Protein AF-A0A7V9IVX7-F1 (afdb_monomer)

Radius of gyration: 12.71 Å; Cα contacts (8 Å, |Δi|>4): 53; chains: 1; bounding box: 30×17×33 Å

Solvent-accessible surface area (backbone atoms only — not comparable to full-atom values): 3610 Å² total; per-residue (Å²): 134,88,76,93,83,70,86,53,43,67,53,97,56,44,65,59,40,55,75,63,53,32,46,66,43,88,49,98,65,23,49,40,72,76,36,56,96,36,66,68,62,51,53,51,39,42,75,76,67,67,74,88,81,93,131

pLDDT: mean 84.05, std 12.71, range [40.56, 95.19]

Sequence (55 aa):
MASATDTLRRTPLFERHREAGARLVPFAGWEMPVQYEGIGPEHRTVRGAAGVFDV

Structure (mmCIF, N/CA/C/O backbone):
data_AF-A0A7V9IVX7-F1
#
_entry.id   AF-A0A7V9IVX7-F1
#
loop_
_atom_site.group_PDB
_atom_site.id
_atom_site.type_symbol
_atom_site.label_atom_id
_atom_site.label_alt_id
_atom_site.label_comp_id
_atom_site.label_asym_id
_atom_site.label_entity_id
_atom_site.label_seq_id
_atom_site.pdbx_PDB_ins_code
_atom_site.Cartn_x
_atom_site.Cartn_y
_atom_site.Cartn_z
_atom_site.occupancy
_atom_site.B_iso_or_equiv
_atom_site.auth_seq_id
_atom_site.auth_comp_id
_atom_site.auth_asym_id
_atom_site.auth_atom_id
_atom_site.pdbx_PDB_model_num
ATOM 1 N N . MET A 1 1 ? 24.204 6.846 -8.429 1.00 40.56 1 MET A N 1
ATOM 2 C CA . MET A 1 1 ? 23.125 7.752 -8.875 1.00 40.56 1 MET A CA 1
ATOM 3 C C . MET A 1 1 ? 22.501 7.110 -10.109 1.00 40.56 1 MET A C 1
ATOM 5 O O . MET A 1 1 ? 23.067 7.244 -11.184 1.00 40.56 1 MET A O 1
ATOM 9 N N . ALA A 1 2 ? 21.468 6.275 -9.948 1.00 44.09 2 ALA A N 1
ATOM 10 C CA . ALA A 1 2 ? 20.883 5.541 -11.075 1.00 44.09 2 ALA A CA 1
ATOM 11 C C . ALA A 1 2 ? 20.089 6.508 -11.966 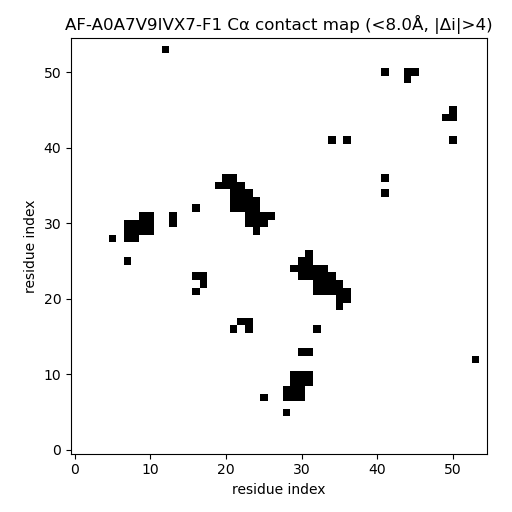1.00 44.09 2 ALA A C 1
ATOM 13 O O . ALA A 1 2 ? 19.222 7.232 -11.482 1.00 44.09 2 ALA A O 1
ATOM 14 N N . SER A 1 3 ? 20.478 6.549 -13.239 1.00 41.38 3 SER A N 1
ATOM 15 C CA . SER A 1 3 ? 19.986 7.455 -14.273 1.00 41.38 3 SER A CA 1
ATOM 16 C C . SER A 1 3 ? 18.565 7.089 -14.706 1.00 41.38 3 SER A C 1
ATOM 18 O O . SER A 1 3 ? 18.245 5.920 -14.910 1.00 41.38 3 SER A O 1
ATOM 20 N N . ALA A 1 4 ? 17.726 8.109 -14.850 1.00 63.19 4 ALA A N 1
ATOM 21 C CA . ALA A 1 4 ? 16.329 8.026 -15.238 1.00 63.19 4 ALA A CA 1
ATOM 22 C C . ALA A 1 4 ? 16.179 7.794 -16.751 1.00 63.19 4 ALA A C 1
ATOM 24 O O . ALA A 1 4 ? 16.218 8.763 -17.502 1.00 63.19 4 ALA A O 1
ATOM 25 N N . THR A 1 5 ? 16.036 6.542 -17.209 1.00 50.75 5 THR A N 1
ATOM 26 C CA . THR A 1 5 ? 15.412 6.169 -18.510 1.00 50.75 5 THR A CA 1
ATOM 27 C C . THR A 1 5 ? 15.284 4.647 -18.689 1.00 50.75 5 THR A C 1
ATOM 29 O O . THR A 1 5 ? 15.512 4.122 -19.771 1.00 50.75 5 THR A O 1
ATOM 32 N N . ASP A 1 6 ? 14.905 3.910 -17.645 1.00 61.56 6 ASP A N 1
ATOM 33 C CA . ASP A 1 6 ? 14.381 2.553 -17.839 1.00 61.56 6 ASP A CA 1
ATOM 34 C C . ASP A 1 6 ? 12.885 2.613 -17.544 1.00 61.56 6 ASP A C 1
ATOM 36 O O . ASP A 1 6 ? 12.481 3.155 -16.511 1.00 61.56 6 ASP A O 1
ATOM 40 N N . THR A 1 7 ? 12.053 2.185 -18.494 1.00 74.19 7 THR A N 1
ATOM 41 C CA . THR A 1 7 ? 10.597 2.270 -18.332 1.00 74.19 7 THR A CA 1
ATOM 42 C C . THR A 1 7 ? 10.225 1.266 -17.254 1.00 74.19 7 THR A C 1
ATOM 44 O O . THR A 1 7 ? 10.153 0.068 -17.522 1.00 74.19 7 THR A O 1
ATOM 47 N N . LEU A 1 8 ? 10.070 1.748 -16.017 1.00 81.50 8 LEU A N 1
ATOM 48 C CA . LEU A 1 8 ? 9.747 0.901 -14.878 1.00 81.50 8 LEU A CA 1
ATOM 49 C C . LEU A 1 8 ? 8.493 0.105 -15.210 1.00 81.50 8 LEU A C 1
ATOM 51 O O . LEU A 1 8 ? 7.484 0.647 -15.670 1.00 81.50 8 LEU A O 1
ATOM 55 N N . ARG A 1 9 ? 8.575 -1.204 -14.993 1.00 83.12 9 ARG A N 1
ATOM 56 C CA . ARG A 1 9 ? 7.439 -2.088 -15.210 1.00 83.12 9 ARG A CA 1
ATOM 57 C C . ARG A 1 9 ? 6.352 -1.736 -14.197 1.00 83.12 9 ARG A C 1
ATOM 59 O O . ARG A 1 9 ? 6.635 -1.476 -13.030 1.00 83.12 9 ARG A O 1
ATOM 66 N N . ARG A 1 10 ? 5.104 -1.694 -14.652 1.00 86.00 10 ARG A N 1
ATOM 67 C CA . ARG A 1 10 ? 3.945 -1.345 -13.825 1.00 86.00 10 ARG A CA 1
ATOM 68 C C . ARG A 1 10 ? 3.119 -2.585 -13.557 1.00 86.00 10 ARG A C 1
ATOM 70 O O . ARG A 1 10 ? 2.924 -3.399 -14.460 1.00 86.00 10 ARG A O 1
ATOM 77 N N . THR A 1 11 ? 2.629 -2.721 -12.333 1.00 85.75 11 THR A N 1
ATOM 78 C CA . THR A 1 11 ? 1.701 -3.799 -11.994 1.00 85.75 11 THR A CA 1
ATOM 79 C C . THR A 1 11 ? 0.314 -3.500 -12.580 1.00 85.75 11 THR A C 1
ATOM 81 O O . THR A 1 11 ? -0.015 -2.337 -12.834 1.00 85.75 11 THR A O 1
ATOM 84 N N . PRO A 1 12 ? -0.551 -4.511 -12.779 1.00 87.81 12 PRO A N 1
ATOM 85 C CA . PRO A 1 12 ? -1.942 -4.283 -13.180 1.00 87.81 12 PRO A CA 1
ATOM 86 C C . PRO A 1 12 ? -2.731 -3.398 -12.200 1.00 87.81 12 PRO A C 1
ATOM 88 O O . PRO A 1 12 ? -3.750 -2.820 -12.573 1.00 87.81 12 PRO A O 1
ATOM 91 N N . LEU A 1 13 ? -2.269 -3.286 -10.950 1.00 88.75 13 LEU A N 1
ATOM 92 C CA . LEU A 1 13 ? -2.875 -2.463 -9.902 1.00 88.75 13 LEU A CA 1
ATOM 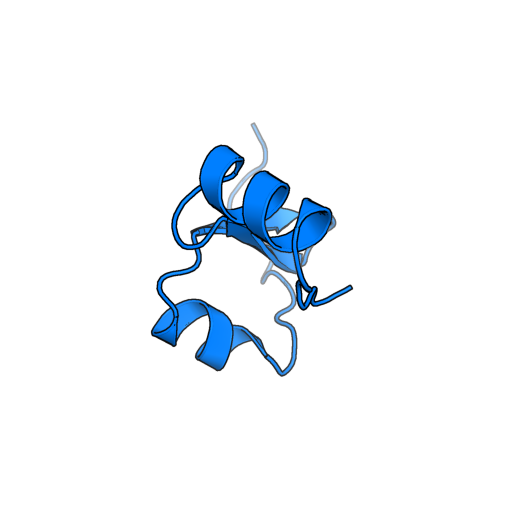93 C C . LEU A 1 13 ? -2.288 -1.045 -9.831 1.00 88.75 13 LEU A C 1
ATOM 95 O O . LEU A 1 13 ? -2.722 -0.259 -8.994 1.00 88.75 13 LEU A O 1
ATOM 99 N N . PHE A 1 14 ? -1.365 -0.684 -10.727 1.00 88.38 14 PHE A N 1
ATOM 100 C CA . PHE A 1 14 ? -0.699 0.618 -10.748 1.00 88.38 14 PHE A CA 1
ATOM 101 C C . PHE A 1 14 ? -1.664 1.811 -10.668 1.00 88.38 14 PHE A C 1
ATOM 103 O O . PHE A 1 14 ? -1.474 2.705 -9.845 1.00 88.38 14 PHE A O 1
ATOM 110 N N . GLU A 1 15 ? -2.721 1.818 -11.485 1.00 88.62 15 GLU A N 1
ATOM 111 C CA . GLU A 1 15 ? -3.699 2.914 -11.474 1.00 88.62 15 GLU A CA 1
ATOM 112 C C . GLU A 1 15 ? -4.451 2.995 -10.143 1.00 88.62 15 GLU A C 1
ATOM 114 O O . GLU A 1 15 ? -4.641 4.088 -9.619 1.00 88.62 15 GLU A O 1
ATOM 119 N N . ARG A 1 16 ? -4.783 1.850 -9.528 1.00 90.75 16 ARG A N 1
ATOM 120 C CA . ARG A 1 16 ? -5.427 1.829 -8.204 1.00 90.75 16 ARG A CA 1
ATOM 121 C C . ARG A 1 16 ? -4.508 2.377 -7.124 1.00 90.75 16 ARG A C 1
ATOM 123 O O . ARG A 1 16 ? -4.966 3.109 -6.256 1.00 90.75 16 ARG A O 1
ATOM 130 N N . HIS A 1 17 ? -3.218 2.055 -7.188 1.00 90.75 17 HIS A N 1
ATOM 131 C CA . HIS A 1 17 ? -2.225 2.602 -6.264 1.00 90.75 17 HIS A CA 1
ATOM 132 C C . HIS A 1 17 ? -2.109 4.117 -6.422 1.00 90.75 17 HIS A C 1
ATOM 134 O O . HIS A 1 17 ? -2.098 4.843 -5.432 1.00 90.75 17 HIS A O 1
ATOM 140 N N . ARG A 1 18 ? -2.097 4.607 -7.666 1.00 88.56 18 ARG A N 1
ATOM 141 C CA . ARG A 1 18 ? -2.056 6.040 -7.975 1.00 88.56 18 ARG A CA 1
ATOM 142 C C . ARG A 1 18 ? -3.296 6.776 -7.462 1.00 88.56 18 ARG A C 1
ATOM 144 O O . ARG A 1 18 ? -3.160 7.826 -6.840 1.00 88.56 18 ARG A O 1
ATOM 151 N N . GLU A 1 19 ? -4.483 6.219 -7.685 1.00 90.25 19 GLU A N 1
ATOM 152 C CA . GLU A 1 19 ? -5.756 6.760 -7.190 1.00 90.25 19 GLU A CA 1
ATOM 153 C C . GLU A 1 19 ? -5.848 6.728 -5.659 1.00 90.25 19 GLU A C 1
ATOM 155 O O . GLU A 1 19 ? -6.347 7.674 -5.054 1.00 90.25 19 GLU A O 1
ATOM 160 N N . ALA A 1 20 ? -5.308 5.685 -5.022 1.00 87.94 20 ALA A N 1
ATOM 161 C CA . ALA A 1 20 ? -5.233 5.553 -3.568 1.00 87.94 20 ALA A CA 1
ATOM 162 C C . ALA A 1 20 ? -4.166 6.457 -2.915 1.00 87.94 20 ALA A C 1
ATOM 164 O O . ALA A 1 20 ? -3.964 6.388 -1.704 1.00 87.94 20 ALA A O 1
ATOM 165 N N . GLY A 1 21 ? -3.464 7.293 -3.690 1.00 88.12 21 GLY A N 1
ATOM 166 C CA . GLY A 1 21 ? -2.440 8.204 -3.177 1.00 88.12 21 GLY A CA 1
ATOM 167 C C . GLY A 1 21 ? -1.135 7.513 -2.777 1.00 88.12 21 GLY A C 1
ATOM 168 O O . GLY A 1 21 ? -0.376 8.055 -1.972 1.00 88.12 21 GLY A O 1
ATOM 169 N N . ALA A 1 22 ? -0.857 6.327 -3.323 1.00 90.38 22 ALA A N 1
ATOM 170 C CA . ALA A 1 22 ? 0.360 5.595 -3.019 1.00 90.38 22 ALA A CA 1
ATOM 171 C C . ALA A 1 22 ? 1.608 6.363 -3.461 1.00 90.38 22 ALA A C 1
ATOM 173 O O . ALA A 1 22 ? 1.716 6.871 -4.582 1.00 90.38 22 ALA A O 1
ATOM 174 N N . ARG A 1 23 ? 2.621 6.354 -2.602 1.00 88.75 23 ARG A N 1
ATOM 175 C CA . ARG A 1 23 ? 3.969 6.775 -2.949 1.00 88.75 23 ARG A CA 1
ATOM 176 C C . ARG A 1 23 ? 4.644 5.661 -3.739 1.00 88.75 23 ARG A C 1
ATOM 178 O O . ARG A 1 23 ? 5.124 4.683 -3.169 1.00 88.75 23 ARG A O 1
ATOM 185 N N . LEU A 1 24 ? 4.682 5.830 -5.051 1.00 88.81 24 LEU A N 1
ATOM 186 C CA . LEU A 1 24 ? 5.326 4.905 -5.974 1.00 88.81 24 LEU A CA 1
ATOM 187 C C . LEU A 1 24 ? 6.834 5.173 -6.028 1.00 88.81 24 LEU A C 1
ATOM 189 O O . LEU A 1 24 ? 7.267 6.326 -6.102 1.00 88.81 24 LEU A O 1
ATOM 193 N N . VAL A 1 25 ? 7.638 4.114 -5.968 1.00 88.06 25 VAL A N 1
ATOM 194 C CA . VAL A 1 25 ? 9.102 4.200 -6.029 1.00 88.06 25 VAL A CA 1
ATOM 195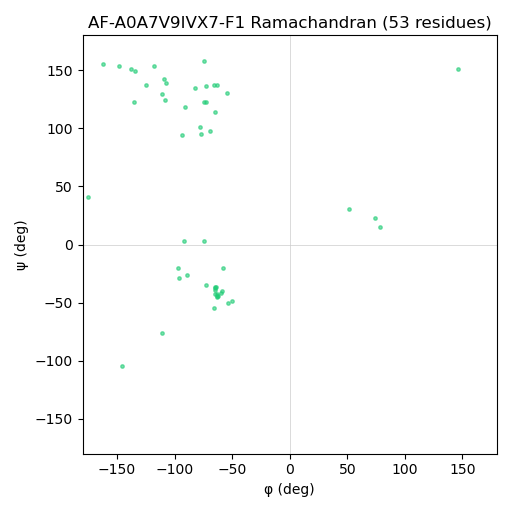 C C . VAL A 1 25 ? 9.674 3.145 -6.978 1.00 88.06 25 VAL A C 1
ATOM 197 O O . VAL A 1 25 ? 9.106 2.057 -7.103 1.00 88.06 25 VAL A O 1
ATOM 200 N N . PRO A 1 26 ? 10.813 3.433 -7.633 1.00 89.19 26 PRO A N 1
ATOM 201 C CA . PRO A 1 26 ? 11.539 2.430 -8.398 1.00 89.19 26 PRO A CA 1
ATOM 202 C C . PRO A 1 26 ? 12.081 1.342 -7.466 1.00 89.19 26 PRO A C 1
ATOM 204 O O . PRO A 1 26 ? 12.978 1.595 -6.660 1.00 89.19 26 PRO A O 1
ATOM 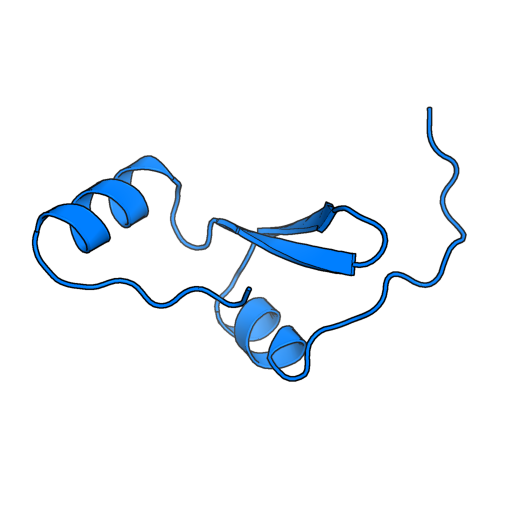207 N N . PHE A 1 27 ? 11.576 0.118 -7.607 1.00 84.44 27 PHE A N 1
ATOM 208 C CA . PHE A 1 27 ? 12.043 -1.055 -6.874 1.00 84.44 27 PHE A CA 1
ATOM 209 C C . PHE A 1 27 ? 12.197 -2.248 -7.821 1.00 84.44 27 PHE A C 1
ATOM 211 O O . PHE A 1 27 ? 11.254 -2.627 -8.503 1.00 84.44 27 PHE A O 1
ATOM 218 N N . ALA A 1 28 ? 13.397 -2.836 -7.895 1.00 84.81 28 ALA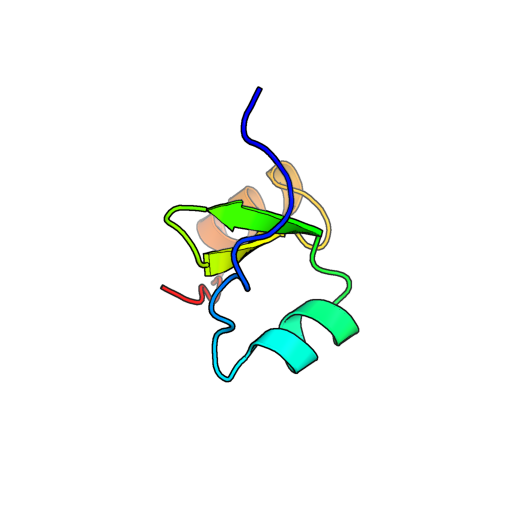 A N 1
ATOM 219 C CA . ALA A 1 28 ? 13.696 -3.995 -8.753 1.00 84.81 28 ALA A CA 1
ATOM 220 C C . ALA A 1 28 ? 13.282 -3.841 -10.243 1.00 84.81 28 ALA A C 1
ATOM 222 O O . ALA A 1 28 ? 12.950 -4.817 -10.920 1.00 84.81 28 ALA A O 1
ATOM 223 N N . GLY A 1 29 ? 13.293 -2.610 -10.771 1.00 85.88 29 GLY A N 1
ATOM 224 C CA . GLY A 1 29 ? 12.842 -2.309 -12.138 1.00 85.88 29 GLY A CA 1
ATOM 225 C C . GLY A 1 29 ? 11.316 -2.244 -12.304 1.00 85.88 29 GLY A C 1
ATOM 226 O O . GLY A 1 29 ? 10.828 -2.290 -13.434 1.00 85.88 29 GLY A O 1
ATOM 227 N N . TRP A 1 30 ? 10.577 -2.149 -11.198 1.00 86.31 30 TRP A N 1
ATOM 228 C CA . TRP A 1 30 ? 9.134 -1.933 -11.138 1.00 86.31 30 TRP A CA 1
ATOM 229 C C . TRP A 1 30 ? 8.794 -0.625 -10.423 1.00 86.31 30 TRP A C 1
ATOM 231 O O . TRP A 1 30 ? 9.555 -0.137 -9.586 1.00 86.31 30 TRP A O 1
ATOM 241 N N . GLU A 1 31 ? 7.641 -0.062 -10.757 1.00 87.94 31 GLU A N 1
ATOM 242 C CA . GLU A 1 31 ? 7.054 1.094 -10.087 1.00 87.94 31 GLU A CA 1
ATOM 243 C C . GLU A 1 31 ? 6.086 0.589 -9.005 1.00 87.94 31 GLU A C 1
ATOM 245 O O . GLU A 1 31 ? 4.938 0.257 -9.296 1.00 87.94 31 GLU A O 1
ATOM 250 N N . MET A 1 32 ? 6.585 0.463 -7.769 1.00 89.25 32 MET A N 1
ATOM 251 C CA . MET A 1 32 ? 5.888 -0.209 -6.660 1.00 89.25 32 MET A CA 1
ATOM 252 C C . MET A 1 32 ? 5.410 0.786 -5.593 1.00 89.25 32 MET A C 1
ATOM 254 O O . MET A 1 32 ? 6.144 1.728 -5.276 1.00 89.25 32 MET A O 1
ATOM 258 N N . PRO A 1 33 ? 4.222 0.584 -4.991 1.00 88.88 33 PRO A N 1
ATOM 259 C CA . PRO A 1 33 ? 3.736 1.418 -3.893 1.00 88.88 33 PRO A CA 1
ATOM 260 C C . PRO A 1 33 ? 4.479 1.088 -2.587 1.00 88.88 33 PRO A C 1
ATOM 262 O O . PRO A 1 33 ? 4.462 -0.053 -2.133 1.00 88.88 33 PRO A O 1
ATOM 265 N N . VAL A 1 34 ? 5.129 2.077 -1.962 1.00 87.44 34 VAL A N 1
ATOM 266 C CA . VAL A 1 34 ? 5.862 1.879 -0.689 1.00 87.44 34 VAL A CA 1
ATOM 267 C C . VAL A 1 34 ? 5.044 2.253 0.549 1.00 87.44 34 VAL A C 1
ATOM 269 O O . VAL A 1 34 ? 5.277 1.717 1.626 1.00 87.44 34 VAL A O 1
ATOM 272 N N . GLN A 1 35 ? 4.118 3.200 0.409 1.00 87.25 35 GLN A N 1
ATOM 273 C CA . GLN A 1 35 ? 3.205 3.647 1.463 1.00 87.25 35 GLN A CA 1
ATOM 274 C C . GLN A 1 35 ? 2.031 4.395 0.828 1.00 87.25 35 GLN A C 1
ATOM 276 O O . GLN A 1 35 ? 2.200 4.989 -0.238 1.00 87.25 35 GLN A O 1
ATOM 281 N N . TYR A 1 36 ? 0.892 4.433 1.506 1.00 88.62 36 TYR A N 1
ATOM 282 C CA . TYR A 1 36 ? -0.297 5.203 1.139 1.00 88.62 36 TYR A CA 1
ATOM 283 C C . TYR A 1 36 ? -0.491 6.341 2.147 1.00 88.62 36 TYR A C 1
ATOM 285 O O . TYR A 1 36 ? -0.109 7.480 1.890 1.00 88.62 36 TYR A O 1
ATOM 293 N N . GLU A 1 37 ? -0.985 6.017 3.343 1.00 84.50 37 GLU A N 1
ATOM 294 C CA . GLU A 1 37 ? -1.185 6.975 4.438 1.00 84.50 37 GLU A CA 1
ATOM 295 C C . GLU A 1 37 ? 0.059 7.092 5.328 1.00 84.50 37 GLU A C 1
ATOM 297 O O . GLU A 1 37 ? 0.301 8.127 5.953 1.00 84.50 37 GLU A O 1
ATOM 302 N N . GLY A 1 38 ? 0.879 6.039 5.379 1.00 87.75 38 GLY A N 1
ATOM 303 C CA . GLY A 1 38 ? 2.134 6.025 6.113 1.00 87.75 38 GLY A CA 1
ATOM 304 C C . GLY A 1 38 ? 2.456 4.658 6.707 1.00 87.75 38 GLY A C 1
ATOM 305 O O . GLY A 1 38 ? 1.584 3.908 7.141 1.00 87.75 38 GLY A O 1
ATOM 306 N N . ILE A 1 39 ? 3.756 4.390 6.838 1.00 87.19 39 ILE A N 1
ATOM 307 C CA . ILE A 1 39 ? 4.284 3.097 7.302 1.00 87.19 39 ILE A CA 1
ATOM 308 C C . ILE A 1 39 ? 3.765 2.731 8.704 1.00 87.19 39 ILE A C 1
ATOM 310 O O . ILE A 1 39 ? 3.430 1.581 8.975 1.00 87.19 39 ILE A O 1
ATOM 314 N N . GLY A 1 40 ? 3.680 3.707 9.615 1.00 90.12 40 GLY A N 1
ATOM 315 C CA . GLY A 1 40 ? 3.213 3.489 10.989 1.00 90.12 40 GLY A CA 1
ATOM 316 C C . GLY A 1 40 ? 1.732 3.086 11.078 1.00 90.12 40 GLY A C 1
ATOM 317 O O . GLY A 1 40 ? 1.434 2.060 11.696 1.00 90.12 40 GLY A O 1
ATOM 318 N N . PRO A 1 41 ? 0.804 3.877 10.502 1.00 88.81 41 PRO A N 1
ATOM 319 C CA . PRO A 1 41 ? -0.605 3.507 10.375 1.00 88.81 41 PRO A CA 1
ATOM 320 C C . PRO A 1 41 ? -0.815 2.150 9.700 1.00 88.81 41 PRO A C 1
ATOM 322 O O . PRO A 1 41 ? -1.468 1.292 10.286 1.00 88.81 41 PRO A O 1
ATOM 325 N N . GLU A 1 42 ? -0.189 1.912 8.546 1.00 89.75 42 GLU A N 1
ATOM 326 C CA . GLU A 1 42 ? -0.339 0.661 7.790 1.00 89.75 42 GLU A CA 1
ATOM 327 C C . GLU A 1 42 ? 0.152 -0.552 8.588 1.00 89.75 42 GLU A C 1
ATOM 329 O O . GLU A 1 42 ? -0.555 -1.555 8.691 1.00 89.75 42 GLU A O 1
ATOM 334 N N . HIS A 1 43 ? 1.310 -0.443 9.252 1.00 91.88 43 HIS A N 1
ATOM 335 C CA . HIS A 1 43 ? 1.810 -1.503 10.127 1.00 91.88 43 HIS A CA 1
ATOM 336 C C . HIS A 1 43 ? 0.837 -1.803 11.277 1.00 91.88 43 HIS A C 1
ATOM 338 O O . HIS A 1 43 ? 0.603 -2.970 11.593 1.00 91.88 43 HIS A O 1
ATOM 344 N N . ARG A 1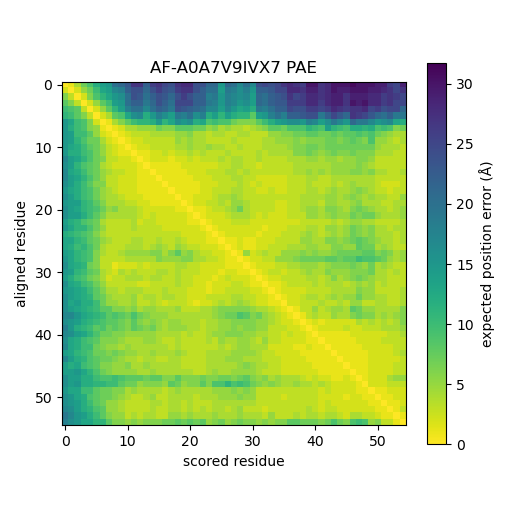 44 ? 0.243 -0.777 11.904 1.00 94.06 44 ARG A N 1
ATOM 345 C CA . ARG A 1 44 ? -0.763 -0.987 12.961 1.00 94.06 44 ARG A CA 1
ATOM 346 C C . ARG A 1 44 ? -2.018 -1.669 12.421 1.00 94.06 44 ARG A C 1
ATOM 348 O O . ARG A 1 44 ? -2.510 -2.588 13.069 1.00 94.06 44 ARG A O 1
ATOM 355 N N . THR A 1 45 ? -2.499 -1.269 11.246 1.00 93.44 45 THR A N 1
ATOM 356 C CA . THR A 1 45 ? -3.679 -1.868 10.605 1.00 93.44 45 THR A CA 1
ATOM 357 C C . THR A 1 45 ? -3.450 -3.339 10.273 1.00 93.44 45 THR A C 1
ATOM 359 O O . THR A 1 45 ? -4.283 -4.174 10.609 1.00 93.44 45 THR A O 1
ATOM 362 N N . VAL A 1 46 ? -2.290 -3.692 9.714 1.00 93.31 46 VAL A N 1
ATOM 363 C CA . VAL A 1 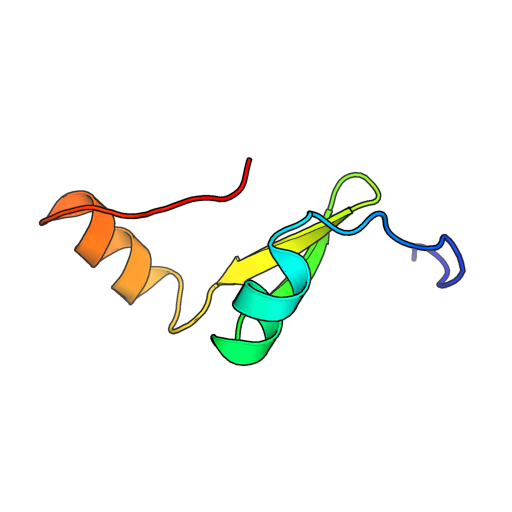46 ? -1.936 -5.091 9.409 1.00 93.31 46 VAL A CA 1
ATOM 364 C C . VAL A 1 46 ? -1.822 -5.930 10.684 1.00 93.31 46 VAL A C 1
ATOM 366 O O . VAL A 1 46 ? -2.205 -7.094 10.696 1.00 93.31 46 VAL A O 1
ATOM 369 N N . ARG A 1 47 ? -1.308 -5.345 11.773 1.00 94.19 47 ARG A N 1
ATOM 370 C CA . ARG A 1 47 ? -1.174 -6.023 13.073 1.00 94.19 47 ARG A CA 1
ATOM 371 C C . ARG A 1 47 ? -2.507 -6.222 13.792 1.00 94.19 47 ARG A C 1
ATOM 373 O O . ARG A 1 47 ? -2.642 -7.202 14.516 1.00 94.19 47 ARG A O 1
ATOM 380 N N . GLY A 1 48 ? -3.433 -5.273 13.660 1.00 95.19 48 GLY A N 1
ATOM 381 C CA . GLY A 1 48 ? -4.713 -5.276 14.375 1.00 95.19 48 GLY A CA 1
ATOM 382 C C . GLY A 1 48 ? -5.890 -5.836 13.576 1.00 95.19 48 GLY A C 1
ATOM 383 O O . GLY A 1 48 ? -6.898 -6.204 14.171 1.00 95.19 48 GLY A O 1
ATOM 384 N N . ALA A 1 49 ? -5.779 -5.885 12.250 1.00 94.75 49 ALA A N 1
ATOM 385 C CA . ALA A 1 49 ? -6.844 -6.300 11.348 1.00 94.75 49 ALA A CA 1
ATOM 386 C C . ALA A 1 49 ? -6.263 -7.037 10.128 1.00 94.75 49 ALA A C 1
ATOM 388 O O . ALA A 1 49 ? -5.867 -8.194 10.238 1.00 94.75 49 ALA A O 1
ATOM 389 N N . ALA A 1 50 ? -6.219 -6.384 8.967 1.00 91.12 50 ALA A N 1
ATOM 390 C CA . ALA A 1 50 ? -5.745 -6.954 7.712 1.00 91.12 50 ALA A CA 1
ATOM 391 C C . ALA A 1 50 ? -5.088 -5.872 6.846 1.00 91.12 50 ALA A C 1
ATOM 393 O O . ALA A 1 50 ? -5.432 -4.695 6.945 1.00 91.12 50 ALA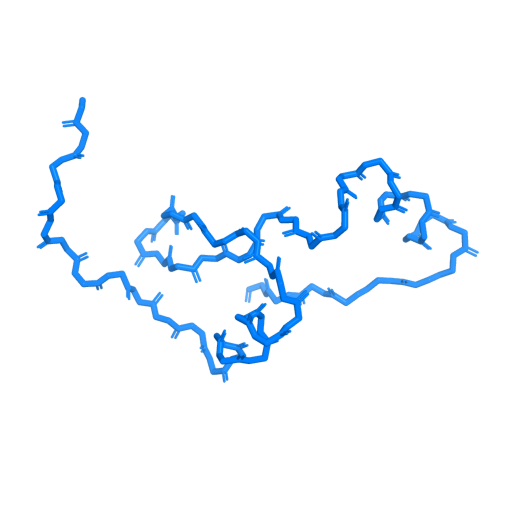 A O 1
ATOM 394 N N . GLY A 1 51 ? -4.169 -6.276 5.973 1.00 90.00 51 GLY A N 1
ATOM 395 C CA . GLY A 1 51 ? -3.608 -5.415 4.934 1.00 90.00 51 GLY A CA 1
ATOM 396 C C . GLY A 1 51 ? -3.491 -6.161 3.612 1.00 90.00 51 GLY A C 1
ATOM 397 O O . GLY A 1 51 ? -3.339 -7.382 3.595 1.00 90.00 51 GLY A O 1
ATOM 398 N N . VAL A 1 52 ? -3.589 -5.416 2.514 1.00 87.88 52 VAL A N 1
ATOM 399 C CA . VAL A 1 52 ? -3.471 -5.931 1.147 1.00 87.88 52 VAL A CA 1
ATOM 400 C C . VAL A 1 52 ? -2.177 -5.396 0.550 1.00 87.88 52 VAL A C 1
ATOM 402 O O . VAL A 1 52 ? -1.929 -4.193 0.596 1.00 87.88 52 VAL A O 1
ATOM 405 N N . PHE A 1 53 ? -1.368 -6.293 -0.008 1.00 86.62 53 PHE A N 1
ATOM 406 C CA . PHE A 1 53 ? -0.084 -5.974 -0.623 1.00 86.62 53 PHE A CA 1
ATOM 407 C C . PHE A 1 53 ? -0.066 -6.491 -2.061 1.00 86.62 53 PHE A C 1
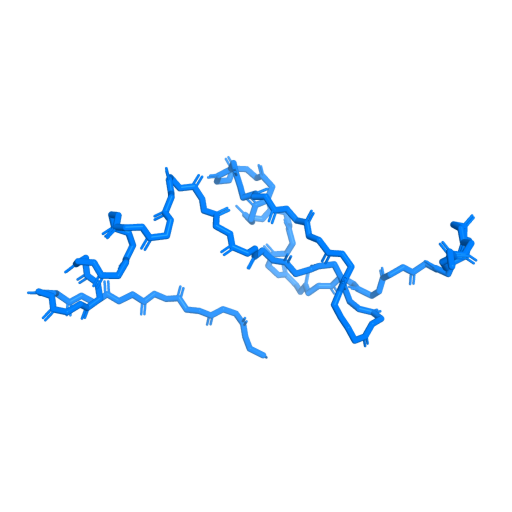ATOM 409 O O . PHE A 1 53 ? -0.530 -7.599 -2.326 1.00 86.62 53 PHE A O 1
ATOM 416 N N . ASP A 1 54 ? 0.460 -5.676 -2.967 1.00 83.88 54 ASP A N 1
ATOM 417 C CA . ASP A 1 54 ? 0.786 -6.058 -4.341 1.00 83.88 54 ASP A CA 1
ATOM 418 C C . ASP A 1 54 ? 2.244 -6.549 -4.345 1.00 83.88 54 ASP A C 1
ATOM 420 O O . ASP A 1 54 ? 3.121 -5.792 -3.916 1.00 83.88 54 ASP A O 1
ATOM 424 N N . VAL A 1 55 ? 2.486 -7.819 -4.706 1.00 80.44 55 VAL A N 1
ATOM 425 C CA . VAL A 1 55 ? 3.774 -8.537 -4.537 1.00 80.44 55 VAL A CA 1
ATOM 426 C C . VAL A 1 55 ? 4.345 -9.066 -5.843 1.00 80.44 55 VAL A C 1
ATOM 428 O O . VAL A 1 55 ? 3.562 -9.575 -6.675 1.00 80.44 55 VAL A O 1
#

Secondary structure (DSSP, 8-state):
---S-S--EE-TTHHHHHHTT-EEEEETTEEEEEESS-HHHHHHHHHHS------

Mean predicted aligned error: 6.39 Å

Foldseek 3Di:
DDDPDQQQAEDPCNVVCVVLQFDFDRDPSHGAGPDRPDPVVQVVCCVPDNDDGDD

Nearest PDB structures (foldseek):
  3a8i-assembly1_A  TM=9.794E-01  e=5.684E-03  Escherichia coli K-12
  3a8k-assembly1_A  TM=9.782E-01  e=5.684E-03  Escherichia coli K-12
  1v5v-assembly1_B  TM=8.962E-01  e=5.288E-03  Pyrococcus horikoshii
  1pj6-assembly1_A  TM=6.710E-01  e=7.613E-02  Arthrobacter globiformis
  3gsi-assembly1_A  TM=6.502E-01  e=1.565E-01  Arthrobacter globiformis